Protein AF-A0A7Y6NSN7-F1 (afdb_monomer_lite)

pLDDT: mean 81.19, std 15.89, range [48.78, 97.88]

Organism: NCBI:txid2742824

Secondary structure (DSSP, 8-state):
-EE-SSEEEEEEEETTEEEEEEEEES-HHHHHHHHHHH--TTPEEEEE--S-HHHHHHHHGGGSSEEEEE-HHHHHHHHHHHHHHHHHHTT---PPPP-

Sequence (99 aa):
MDVHRNFAQVAILDGGLVKDHGRFVMEREAVLAFANKVLTPEDDVVLEATGNTAIIVRLLTPFVRRVVIANPLQVRAIAWAKVKTDKIDAATLEPAPLV

Structure (mmCIF, N/CA/C/O backbone):
data_AF-A0A7Y6NSN7-F1
#
_entry.id   AF-A0A7Y6NSN7-F1
#
loop_
_atom_site.group_PDB
_atom_site.id
_atom_site.type_symbol
_atom_site.label_atom_id
_atom_site.label_alt_id
_atom_site.label_comp_id
_atom_site.label_asym_id
_atom_site.label_entity_id
_atom_site.label_seq_id
_atom_site.pdbx_PDB_ins_code
_atom_site.Cartn_x
_atom_site.Cartn_y
_atom_site.Cartn_z
_atom_site.occupancy
_atom_site.B_iso_or_equiv
_atom_site.auth_seq_id
_atom_site.auth_comp_id
_atom_site.auth_asym_id
_atom_site.auth_atom_id
_atom_site.pdbx_PDB_model_num
ATOM 1 N N . MET A 1 1 ? -3.359 -1.662 -2.494 1.00 88.88 1 MET A N 1
ATOM 2 C CA . MET A 1 1 ? -2.313 -1.245 -3.441 1.00 88.88 1 MET A CA 1
ATOM 3 C C . MET A 1 1 ? -2.388 -2.170 -4.631 1.00 88.88 1 MET A C 1
ATOM 5 O O . MET A 1 1 ? -2.292 -3.382 -4.449 1.00 88.88 1 MET A O 1
ATOM 9 N N . ASP A 1 2 ? -2.597 -1.597 -5.806 1.00 87.19 2 ASP A N 1
ATOM 10 C CA . ASP A 1 2 ? -2.447 -2.313 -7.068 1.00 87.19 2 ASP A CA 1
ATOM 11 C C . ASP A 1 2 ? -0.993 -2.157 -7.516 1.00 87.19 2 ASP A C 1
ATOM 13 O O . ASP A 1 2 ? -0.469 -1.041 -7.579 1.00 87.19 2 ASP A O 1
ATOM 17 N N . VAL A 1 3 ? -0.303 -3.277 -7.695 1.00 87.38 3 VAL A N 1
ATOM 18 C CA . VAL A 1 3 ? 1.128 -3.309 -7.987 1.00 87.38 3 VAL A CA 1
ATOM 19 C C . VAL A 1 3 ? 1.302 -3.659 -9.456 1.00 87.38 3 VAL A C 1
ATOM 21 O O . VAL A 1 3 ? 0.852 -4.695 -9.929 1.00 87.38 3 VAL A O 1
ATOM 24 N N . HIS A 1 4 ? 2.037 -2.832 -10.184 1.00 86.12 4 HIS A N 1
ATOM 25 C CA . HIS A 1 4 ? 2.469 -3.124 -11.544 1.00 86.12 4 HIS A CA 1
ATOM 26 C C . HIS A 1 4 ? 3.989 -3.248 -11.592 1.00 86.12 4 HIS A C 1
ATOM 28 O O . HIS A 1 4 ? 4.696 -2.967 -10.626 1.00 86.12 4 HIS A O 1
ATOM 34 N N . ARG A 1 5 ? 4.523 -3.626 -12.759 1.00 84.19 5 ARG A N 1
ATOM 35 C CA . ARG A 1 5 ? 5.970 -3.808 -12.952 1.00 84.19 5 ARG A CA 1
ATOM 36 C C . ARG A 1 5 ? 6.796 -2.577 -12.546 1.00 84.19 5 ARG A C 1
ATOM 38 O O . ARG A 1 5 ? 7.867 -2.740 -11.978 1.00 84.19 5 ARG A O 1
ATOM 45 N N . ASN A 1 6 ? 6.305 -1.372 -12.846 1.00 88.81 6 ASN A N 1
ATOM 46 C CA . ASN A 1 6 ? 7.080 -0.132 -12.713 1.00 88.81 6 ASN A CA 1
ATOM 47 C C . ASN A 1 6 ? 6.504 0.849 -11.684 1.00 88.81 6 ASN A C 1
ATOM 49 O O . ASN A 1 6 ? 7.177 1.811 -11.322 1.00 88.81 6 ASN A O 1
ATOM 53 N N . PHE A 1 7 ? 5.267 0.650 -11.232 1.00 91.06 7 PHE A N 1
ATOM 54 C CA . PHE A 1 7 ? 4.607 1.550 -10.289 1.00 91.06 7 PHE A CA 1
ATOM 55 C C . PHE A 1 7 ? 3.572 0.804 -9.447 1.00 91.06 7 PHE A C 1
ATOM 57 O O . PHE A 1 7 ? 3.081 -0.243 -9.862 1.00 91.06 7 PHE A O 1
ATOM 64 N N . ALA A 1 8 ? 3.226 1.365 -8.294 1.00 91.44 8 ALA A N 1
ATOM 65 C CA . ALA A 1 8 ? 2.066 0.959 -7.514 1.00 91.44 8 ALA A CA 1
ATOM 66 C C . ALA A 1 8 ? 1.056 2.105 -7.448 1.00 91.44 8 ALA A C 1
ATOM 68 O O . ALA A 1 8 ? 1.451 3.256 -7.263 1.00 91.44 8 ALA A O 1
ATOM 69 N N . GLN A 1 9 ? -0.230 1.783 -7.579 1.00 92.31 9 GLN A N 1
ATOM 70 C CA . GLN A 1 9 ? -1.348 2.680 -7.292 1.00 92.31 9 GLN A CA 1
ATOM 71 C C . GLN A 1 9 ? -1.874 2.402 -5.881 1.00 92.31 9 GLN A C 1
ATOM 73 O O . GLN A 1 9 ? -2.075 1.248 -5.478 1.00 92.31 9 GLN A O 1
ATOM 78 N N . VAL A 1 10 ? -2.128 3.463 -5.120 1.00 92.38 10 VAL A N 1
ATOM 79 C CA . VAL A 1 10 ? -2.559 3.371 -3.727 1.00 92.38 10 VAL A CA 1
ATOM 80 C C . VAL A 1 10 ? -3.891 4.079 -3.536 1.00 92.38 10 VAL A C 1
ATOM 82 O O . VAL A 1 10 ? -4.047 5.250 -3.861 1.00 92.38 10 VAL A O 1
ATOM 85 N N . ALA A 1 11 ? -4.832 3.360 -2.935 1.00 91.00 11 ALA A N 1
ATOM 86 C CA . ALA A 1 11 ? -6.022 3.929 -2.331 1.00 91.00 11 ALA A CA 1
ATOM 87 C C . ALA A 1 11 ? -5.977 3.638 -0.829 1.00 91.00 11 ALA A C 1
ATOM 89 O O . ALA A 1 11 ? -5.570 2.542 -0.427 1.00 91.00 11 ALA A O 1
ATOM 90 N N . ILE A 1 12 ? -6.390 4.611 -0.025 1.00 91.12 12 ILE A N 1
ATOM 91 C CA . ILE A 1 12 ? -6.467 4.510 1.433 1.00 91.12 12 ILE A CA 1
ATOM 92 C C . ILE A 1 12 ? -7.941 4.479 1.816 1.00 91.12 12 ILE A C 1
ATOM 94 O O . ILE A 1 12 ? -8.723 5.298 1.337 1.00 91.12 12 ILE A O 1
ATOM 98 N N . LEU A 1 13 ? -8.313 3.522 2.661 1.00 87.19 13 LEU A N 1
ATOM 99 C CA . LEU A 1 13 ? -9.628 3.460 3.284 1.00 87.19 13 LEU A CA 1
ATOM 100 C C . LEU A 1 13 ? -9.480 3.904 4.737 1.00 87.19 13 LEU A C 1
ATOM 102 O O . LEU A 1 13 ? -8.835 3.209 5.515 1.00 87.19 13 LEU A O 1
ATOM 106 N N . ASP A 1 14 ? -10.087 5.033 5.079 1.00 84.62 14 ASP A N 1
ATOM 107 C CA . ASP A 1 14 ? -10.029 5.639 6.409 1.00 84.62 14 ASP A CA 1
ATOM 108 C C . ASP A 1 14 ? -11.430 6.134 6.795 1.00 84.62 14 ASP A C 1
ATOM 110 O O . ASP A 1 14 ? -12.067 6.856 6.024 1.00 84.62 14 ASP A O 1
ATOM 114 N N . GLY A 1 15 ? -11.946 5.679 7.940 1.00 81.88 15 GLY A N 1
ATOM 115 C CA . GLY A 1 15 ? -13.312 5.972 8.394 1.00 81.88 15 GLY A CA 1
ATOM 116 C C . GLY A 1 15 ? -14.399 5.623 7.366 1.00 81.88 15 GLY A C 1
ATOM 117 O O . GLY A 1 15 ? -15.298 6.426 7.120 1.00 81.88 15 GLY A O 1
ATOM 118 N N . GLY A 1 16 ? -14.284 4.477 6.684 1.00 80.25 16 GLY A N 1
ATOM 119 C CA . GLY A 1 16 ? -15.213 4.068 5.622 1.00 80.25 16 GLY A CA 1
ATOM 120 C C . GLY A 1 16 ? -15.115 4.870 4.313 1.00 80.25 16 GLY A C 1
ATOM 121 O O . GLY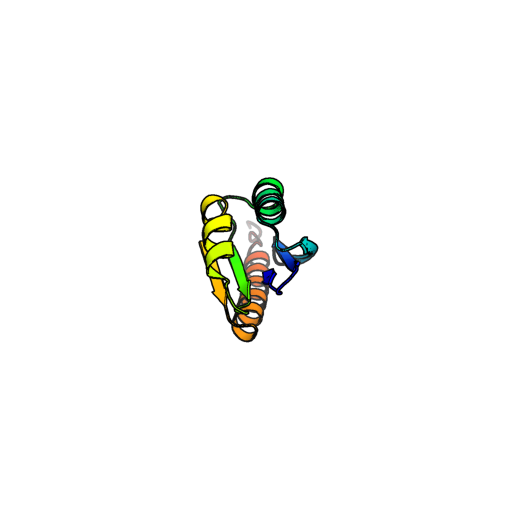 A 1 16 ? -15.852 4.584 3.365 1.00 80.25 16 GLY A O 1
ATOM 122 N N . LEU A 1 17 ? -14.214 5.855 4.222 1.00 79.38 17 LEU A N 1
ATOM 123 C CA . LEU A 1 17 ? -14.014 6.692 3.041 1.00 79.38 17 LEU A CA 1
ATOM 124 C C . LEU A 1 17 ? -12.766 6.264 2.275 1.00 79.38 17 LEU A C 1
ATOM 126 O O . LEU A 1 17 ? -11.663 6.211 2.816 1.00 79.38 17 LEU A O 1
ATOM 130 N N . VAL A 1 18 ? -12.944 5.998 0.982 1.00 83.75 18 VAL A N 1
ATOM 131 C CA . VAL A 1 18 ? -11.834 5.701 0.075 1.00 83.75 18 VAL A CA 1
ATOM 132 C C . VAL A 1 18 ? -11.282 7.007 -0.483 1.00 83.75 18 VAL A C 1
ATOM 134 O O . VAL A 1 18 ? -12.015 7.785 -1.094 1.00 83.75 18 VAL A O 1
ATOM 137 N N . LYS A 1 19 ? -9.982 7.228 -0.301 1.00 88.06 19 LYS A N 1
ATOM 138 C CA . LYS A 1 19 ? -9.230 8.354 -0.859 1.00 88.06 19 LYS A CA 1
ATOM 139 C C . LYS A 1 19 ? -8.159 7.818 -1.802 1.00 88.06 19 LYS A C 1
ATOM 141 O O . LYS A 1 19 ? -7.447 6.872 -1.460 1.00 88.06 19 LYS A O 1
ATOM 146 N N . ASP A 1 20 ? -8.040 8.424 -2.979 1.00 90.44 20 ASP A N 1
ATOM 147 C CA . ASP A 1 20 ? -6.893 8.170 -3.847 1.00 90.44 20 ASP A CA 1
ATOM 148 C C . ASP A 1 20 ? -5.650 8.831 -3.240 1.00 90.44 20 ASP A C 1
ATOM 150 O O . ASP A 1 20 ? -5.651 10.029 -2.960 1.00 90.44 20 ASP A O 1
ATOM 154 N N . HIS A 1 21 ? -4.607 8.040 -3.006 1.00 93.06 21 HIS A N 1
ATOM 155 C CA . HIS A 1 21 ? -3.312 8.543 -2.554 1.00 93.06 21 HIS A CA 1
ATOM 156 C C . HIS A 1 21 ? -2.374 8.825 -3.738 1.00 93.06 21 HIS A C 1
ATOM 158 O O . HIS A 1 21 ? -1.420 9.592 -3.611 1.00 93.06 21 HIS A O 1
ATOM 164 N N . GLY A 1 22 ? -2.649 8.232 -4.902 1.00 93.88 22 GLY A N 1
ATOM 165 C CA . GLY A 1 22 ? -1.834 8.342 -6.101 1.00 93.88 22 GLY A CA 1
ATOM 166 C C . GLY A 1 22 ? -0.895 7.156 -6.304 1.00 93.88 22 GLY A C 1
ATOM 167 O O . GLY A 1 22 ? -1.089 6.055 -5.779 1.00 93.88 22 GLY A O 1
ATOM 168 N N . ARG A 1 23 ? 0.137 7.388 -7.117 1.00 95.50 23 ARG A N 1
ATOM 169 C CA . ARG A 1 23 ? 1.079 6.361 -7.571 1.00 95.50 23 ARG A CA 1
ATOM 170 C C . ARG A 1 23 ? 2.519 6.698 -7.224 1.00 95.50 23 ARG A C 1
ATOM 172 O O . ARG A 1 23 ? 2.899 7.867 -7.230 1.00 95.50 23 ARG A O 1
ATOM 179 N N . PHE A 1 24 ? 3.338 5.671 -7.033 1.00 95.06 24 PHE A N 1
ATOM 180 C CA . PHE A 1 24 ? 4.786 5.811 -6.880 1.00 95.06 24 PHE A CA 1
ATOM 181 C C . PHE A 1 24 ? 5.533 4.716 -7.652 1.00 95.06 24 PHE A C 1
ATOM 183 O O . PHE A 1 24 ? 4.966 3.672 -7.976 1.00 95.06 24 PHE A O 1
ATOM 190 N N . VAL A 1 25 ? 6.798 4.974 -7.990 1.00 94.69 25 VAL A N 1
ATOM 191 C CA . VAL A 1 25 ? 7.647 4.044 -8.754 1.00 94.69 25 VAL A CA 1
ATOM 192 C C . VAL A 1 25 ? 8.013 2.808 -7.932 1.00 94.69 25 VAL A C 1
ATOM 194 O O . VAL A 1 25 ? 8.250 2.908 -6.732 1.00 94.69 25 VAL A O 1
ATOM 197 N N . MET A 1 26 ? 8.112 1.638 -8.566 1.00 90.75 26 MET A N 1
ATOM 198 C CA . MET A 1 26 ? 8.481 0.381 -7.894 1.00 90.75 26 MET A CA 1
ATOM 199 C C . MET A 1 26 ? 9.992 0.253 -7.646 1.00 90.75 26 MET A C 1
ATOM 201 O O . MET A 1 26 ? 10.626 -0.738 -8.002 1.00 90.75 26 MET A O 1
ATOM 205 N N . GLU A 1 27 ? 10.562 1.261 -6.989 1.00 93.38 27 GLU A N 1
ATOM 206 C CA . GLU A 1 27 ? 11.935 1.277 -6.491 1.00 93.38 27 GLU A CA 1
ATOM 207 C C . GLU A 1 27 ? 11.942 1.137 -4.969 1.00 93.38 27 GLU A C 1
ATOM 209 O O . GLU A 1 27 ? 11.071 1.668 -4.278 1.00 93.38 27 GLU A O 1
ATOM 214 N N . ARG A 1 28 ? 12.947 0.440 -4.427 1.00 93.19 28 ARG A N 1
ATOM 215 C CA . ARG A 1 28 ? 13.045 0.147 -2.987 1.00 93.19 28 ARG A CA 1
ATOM 216 C C . ARG A 1 28 ? 12.885 1.396 -2.118 1.00 93.19 28 ARG A C 1
ATOM 218 O O . ARG A 1 28 ? 12.116 1.374 -1.162 1.00 93.19 28 ARG A O 1
ATOM 225 N N . GLU A 1 29 ? 13.586 2.469 -2.465 1.00 96.31 29 GLU A N 1
ATOM 226 C CA . GLU A 1 29 ? 13.570 3.710 -1.687 1.00 96.31 29 GLU A CA 1
ATOM 227 C C . GLU A 1 29 ? 12.224 4.435 -1.778 1.00 96.31 29 GLU A C 1
ATOM 229 O O . GLU A 1 29 ? 11.757 4.981 -0.782 1.00 96.31 29 GLU A O 1
ATOM 234 N N . ALA A 1 30 ? 11.539 4.369 -2.923 1.00 96.12 30 ALA A N 1
ATOM 235 C CA . ALA A 1 30 ? 10.191 4.915 -3.061 1.00 96.12 30 ALA A CA 1
ATOM 236 C C . ALA A 1 30 ? 9.167 4.126 -2.224 1.00 96.12 30 ALA A C 1
ATOM 238 O O . ALA A 1 30 ? 8.340 4.731 -1.543 1.00 96.12 30 ALA A O 1
ATOM 239 N N . VAL A 1 31 ? 9.266 2.789 -2.203 1.00 94.94 31 VAL A N 1
ATOM 240 C CA . VAL A 1 31 ? 8.427 1.926 -1.349 1.00 94.94 31 VAL A CA 1
ATOM 241 C C . VAL A 1 31 ? 8.651 2.246 0.132 1.00 94.94 31 VAL A C 1
ATOM 243 O O . VAL A 1 31 ? 7.688 2.386 0.882 1.00 94.94 31 VAL A O 1
ATOM 246 N N . LEU A 1 32 ? 9.908 2.390 0.563 1.00 96.94 32 LEU A N 1
ATOM 247 C CA . LEU A 1 32 ? 10.234 2.724 1.953 1.00 96.94 32 LEU A CA 1
ATOM 248 C C . LEU A 1 32 ? 9.813 4.148 2.321 1.00 96.94 32 LEU A C 1
ATOM 250 O O . LEU A 1 32 ? 9.331 4.367 3.430 1.00 96.94 32 LEU A O 1
ATOM 254 N N . ALA A 1 33 ? 9.958 5.112 1.411 1.00 97.56 33 ALA A N 1
ATOM 255 C CA . ALA A 1 33 ? 9.491 6.475 1.631 1.00 97.56 33 ALA A CA 1
ATOM 256 C C . ALA A 1 33 ? 7.968 6.524 1.795 1.00 97.56 33 ALA A C 1
ATOM 258 O O . ALA A 1 33 ? 7.484 7.220 2.683 1.00 97.56 33 ALA A O 1
ATOM 259 N N . PHE A 1 34 ? 7.224 5.766 0.984 1.00 96.31 34 PHE A N 1
ATOM 260 C CA . PHE A 1 34 ? 5.784 5.587 1.160 1.00 96.31 34 PHE A CA 1
ATOM 261 C C . PHE A 1 34 ? 5.472 4.975 2.531 1.00 96.31 34 PHE A C 1
ATOM 263 O O . PHE A 1 34 ? 4.713 5.561 3.300 1.00 96.31 34 PHE A O 1
ATOM 270 N N . ALA A 1 35 ? 6.117 3.856 2.876 1.00 96.44 35 ALA A N 1
ATOM 271 C CA . ALA A 1 35 ? 5.866 3.158 4.133 1.00 96.44 35 ALA A CA 1
ATOM 272 C C . ALA A 1 35 ? 6.113 4.041 5.366 1.00 96.44 35 ALA A C 1
ATOM 274 O O . ALA A 1 35 ? 5.281 4.085 6.260 1.00 96.44 35 ALA A O 1
ATOM 275 N N . ASN A 1 36 ? 7.208 4.804 5.383 1.00 97.38 36 ASN A N 1
ATOM 276 C CA . ASN A 1 36 ? 7.549 5.683 6.506 1.00 97.38 36 ASN A CA 1
ATOM 277 C C . ASN A 1 36 ? 6.650 6.921 6.626 1.00 97.38 36 ASN A C 1
ATOM 279 O O . ASN A 1 36 ? 6.469 7.436 7.723 1.00 97.38 36 ASN A O 1
ATOM 283 N N . LYS A 1 37 ? 6.176 7.471 5.502 1.00 96.75 37 LYS A N 1
ATOM 284 C CA . LYS A 1 37 ? 5.458 8.757 5.493 1.00 96.75 37 LYS A CA 1
ATOM 285 C C . LYS A 1 37 ? 3.947 8.608 5.592 1.00 96.75 37 LYS A C 1
ATOM 287 O O . LYS A 1 37 ? 3.282 9.585 5.923 1.00 96.75 37 LYS A O 1
ATOM 292 N N . VAL A 1 38 ? 3.420 7.447 5.213 1.00 96.44 38 VAL A N 1
ATOM 293 C CA . VAL A 1 38 ? 1.983 7.264 4.987 1.00 96.44 38 VAL A CA 1
ATOM 294 C C . VAL A 1 38 ? 1.388 6.192 5.886 1.00 96.44 38 VAL A C 1
ATOM 296 O O . VAL A 1 38 ? 0.246 6.353 6.298 1.00 96.44 38 VAL A O 1
ATOM 299 N N . LEU A 1 39 ? 2.127 5.118 6.174 1.00 96.44 39 LEU A N 1
ATOM 300 C CA . LEU A 1 39 ? 1.598 3.976 6.915 1.00 96.44 39 LEU A CA 1
ATOM 301 C C . LEU A 1 39 ? 1.859 4.101 8.416 1.00 96.44 39 LEU A C 1
ATOM 303 O O . LEU A 1 39 ? 2.854 4.696 8.837 1.00 96.44 39 LEU A O 1
ATOM 307 N N . THR A 1 40 ? 0.998 3.471 9.209 1.00 96.69 40 THR A N 1
ATOM 308 C CA . THR A 1 40 ? 1.179 3.288 10.650 1.00 96.69 40 THR A CA 1
ATOM 309 C C . THR A 1 40 ? 1.184 1.803 11.033 1.00 96.69 40 THR A C 1
ATOM 311 O O . THR A 1 40 ? 0.646 0.965 10.298 1.00 96.69 40 THR A O 1
ATOM 314 N N . PRO A 1 41 ? 1.745 1.444 12.206 1.00 97.50 41 PRO A N 1
ATOM 315 C CA . PRO A 1 41 ? 1.753 0.063 12.695 1.00 97.50 41 PRO A CA 1
ATOM 316 C C . PRO A 1 41 ? 0.366 -0.582 12.843 1.00 97.50 41 PRO A C 1
ATOM 318 O O . PRO A 1 41 ? 0.273 -1.801 12.951 1.00 97.50 41 PRO A O 1
ATOM 321 N N . GLU A 1 42 ? -0.711 0.201 12.842 1.00 95.06 42 GLU A N 1
ATOM 322 C CA . GLU A 1 42 ? -2.098 -0.257 12.947 1.00 95.06 42 GLU A CA 1
ATOM 323 C C . GLU A 1 42 ? -2.723 -0.605 11.586 1.00 95.06 42 GLU A C 1
ATOM 325 O O . GLU A 1 42 ? -3.749 -1.296 11.538 1.00 95.06 42 GLU A O 1
ATOM 330 N N . ASP A 1 43 ? -2.102 -0.179 10.484 1.00 94.31 43 ASP A N 1
ATOM 331 C CA . ASP A 1 43 ? -2.654 -0.341 9.145 1.00 94.31 43 ASP A CA 1
ATOM 332 C C . ASP A 1 43 ? -2.681 -1.803 8.682 1.00 94.31 43 ASP A C 1
ATOM 334 O O . ASP A 1 43 ? -1.792 -2.614 8.958 1.00 94.31 43 ASP A O 1
ATOM 338 N N . ASP A 1 44 ? -3.703 -2.134 7.889 1.00 93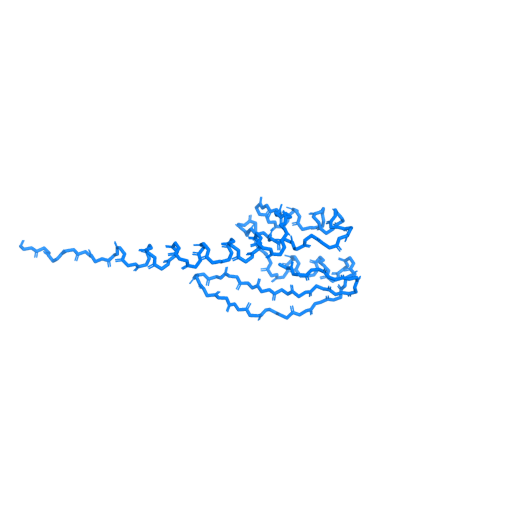.50 44 ASP A N 1
ATOM 339 C CA . ASP A 1 44 ? -3.728 -3.346 7.073 1.00 93.50 44 ASP A CA 1
ATOM 340 C C . ASP A 1 44 ? -3.433 -2.975 5.617 1.00 93.50 44 ASP A C 1
ATOM 342 O O . ASP A 1 44 ? -4.227 -2.277 4.981 1.00 93.50 44 ASP A O 1
ATOM 346 N N . VAL A 1 45 ? -2.364 -3.518 5.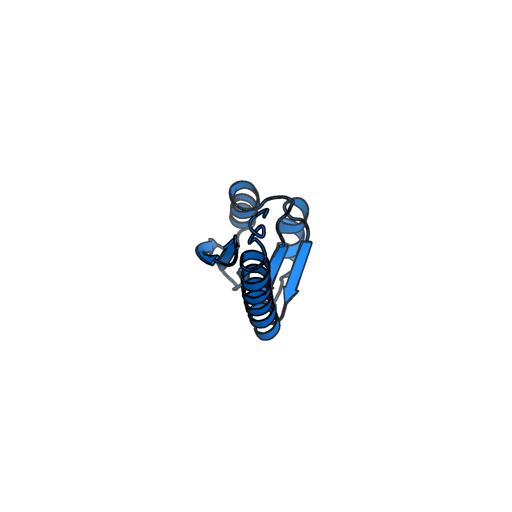037 1.00 92.56 45 VAL A N 1
ATOM 347 C CA . VAL A 1 45 ? -2.068 -3.316 3.612 1.00 92.56 45 VAL A CA 1
ATOM 348 C C . VAL A 1 45 ? -2.565 -4.501 2.804 1.00 92.56 45 VAL A C 1
ATOM 350 O O . VAL A 1 45 ? -2.160 -5.635 3.040 1.00 92.56 45 VAL A O 1
ATOM 353 N N . VAL A 1 46 ? -3.399 -4.241 1.798 1.00 90.69 46 VAL A N 1
ATOM 354 C CA . VAL A 1 46 ? -3.818 -5.253 0.820 1.00 90.69 46 VAL A CA 1
ATOM 355 C C . VAL A 1 46 ? -3.068 -5.031 -0.492 1.00 90.69 46 VAL A C 1
ATOM 357 O O . VAL A 1 46 ? -3.113 -3.929 -1.041 1.00 90.69 46 VAL A O 1
ATOM 360 N N . LEU A 1 47 ? -2.390 -6.060 -0.999 1.00 90.12 47 LEU A N 1
ATOM 361 C CA . LEU A 1 47 ? -1.662 -6.057 -2.270 1.00 90.12 47 LEU A CA 1
ATOM 362 C C . LEU A 1 47 ? -2.401 -6.903 -3.309 1.00 90.12 47 LEU A C 1
ATOM 364 O O . LEU A 1 47 ? -2.741 -8.054 -3.032 1.00 90.12 47 LEU A O 1
ATOM 368 N N . GLU A 1 48 ? -2.603 -6.353 -4.505 1.00 86.50 48 GLU A N 1
ATOM 369 C CA . GLU A 1 48 ? -3.093 -7.112 -5.657 1.00 86.50 48 GLU A CA 1
ATOM 370 C C . GLU A 1 48 ? -2.005 -8.071 -6.178 1.00 86.50 48 GLU A C 1
ATOM 372 O O . GLU A 1 48 ? -0.842 -7.697 -6.346 1.00 86.50 48 GLU A O 1
ATOM 377 N N . ALA A 1 49 ? -2.357 -9.344 -6.370 1.00 66.38 49 ALA A N 1
ATOM 378 C CA . ALA A 1 49 ? -1.413 -10.409 -6.712 1.00 66.38 49 ALA A CA 1
ATOM 379 C C . ALA A 1 49 ? -1.018 -10.409 -8.205 1.00 66.38 49 ALA A C 1
ATOM 381 O O . ALA A 1 49 ? -1.582 -11.149 -9.008 1.00 66.38 49 ALA A O 1
ATOM 382 N N . THR A 1 50 ? -0.003 -9.629 -8.569 1.00 66.06 50 THR A N 1
ATOM 383 C CA . THR A 1 50 ? 0.509 -9.483 -9.948 1.00 66.06 50 THR A CA 1
ATOM 384 C C . THR A 1 50 ? 2.035 -9.670 -10.016 1.00 66.06 50 THR A C 1
ATOM 386 O O . THR A 1 50 ? 2.770 -8.798 -10.454 1.00 66.06 50 THR A O 1
ATOM 389 N N . GLY A 1 51 ? 2.549 -10.840 -9.617 1.00 65.00 51 GLY A N 1
ATOM 390 C CA . GLY A 1 51 ? 3.963 -11.219 -9.816 1.00 65.00 51 GLY A CA 1
ATOM 391 C C . GLY A 1 51 ? 4.999 -10.480 -8.938 1.00 65.00 51 GLY A C 1
ATOM 392 O O . GLY A 1 51 ? 5.008 -9.265 -8.812 1.00 65.00 51 GLY A O 1
ATOM 393 N N . ASN A 1 52 ? 5.920 -11.238 -8.328 1.00 67.19 52 ASN A N 1
ATOM 394 C CA . ASN A 1 52 ? 6.986 -10.782 -7.409 1.00 67.19 52 ASN A CA 1
ATOM 395 C C . ASN A 1 52 ? 6.550 -9.873 -6.232 1.00 67.19 52 ASN A C 1
ATOM 397 O O . ASN A 1 52 ? 7.289 -9.002 -5.772 1.00 67.19 52 ASN A O 1
ATOM 401 N N . THR A 1 53 ? 5.369 -10.133 -5.670 1.00 80.06 53 THR A N 1
ATOM 402 C CA . THR A 1 53 ? 4.830 -9.430 -4.491 1.00 80.06 53 THR A CA 1
ATOM 403 C C . THR A 1 53 ? 5.656 -9.667 -3.214 1.00 80.06 53 THR A C 1
ATOM 405 O O . THR A 1 53 ? 5.618 -8.860 -2.288 1.00 80.06 53 THR A O 1
ATOM 408 N N . ALA A 1 54 ? 6.454 -10.741 -3.160 1.00 85.81 54 ALA A N 1
ATOM 409 C CA . ALA A 1 54 ? 7.218 -11.140 -1.974 1.00 85.81 54 ALA A CA 1
ATOM 410 C C . ALA A 1 54 ? 8.208 -10.067 -1.482 1.00 85.81 54 ALA A C 1
ATOM 412 O O . ALA A 1 54 ? 8.375 -9.889 -0.275 1.00 85.81 54 ALA A O 1
ATOM 413 N N . ILE A 1 55 ? 8.852 -9.331 -2.394 1.00 88.75 55 ILE A N 1
ATOM 414 C CA . ILE A 1 55 ? 9.783 -8.255 -2.017 1.00 88.75 55 ILE A CA 1
ATOM 415 C C . ILE A 1 55 ? 9.025 -7.107 -1.345 1.00 88.75 55 ILE A C 1
ATOM 417 O O . ILE A 1 55 ? 9.458 -6.609 -0.308 1.00 88.75 55 ILE A O 1
ATOM 421 N N . ILE A 1 56 ? 7.872 -6.728 -1.894 1.00 90.25 56 ILE A N 1
ATOM 422 C CA . ILE A 1 56 ? 7.044 -5.633 -1.375 1.00 90.25 56 ILE A CA 1
ATOM 423 C C . ILE A 1 56 ? 6.516 -5.987 0.009 1.00 90.25 56 ILE A C 1
ATOM 425 O O . ILE A 1 56 ? 6.630 -5.186 0.929 1.00 90.25 56 ILE A O 1
ATOM 429 N N . VAL A 1 57 ? 6.023 -7.215 0.187 1.00 92.31 57 VAL A N 1
ATOM 430 C CA . VAL A 1 57 ? 5.585 -7.716 1.497 1.00 92.31 57 VAL A CA 1
ATOM 431 C C . VAL A 1 57 ? 6.691 -7.544 2.533 1.00 92.31 57 VAL A C 1
ATOM 433 O O . VAL A 1 57 ? 6.445 -6.978 3.595 1.00 92.31 57 VAL A O 1
ATOM 436 N N . ARG A 1 58 ? 7.922 -7.963 2.217 1.00 93.62 58 ARG A N 1
ATOM 437 C CA . ARG A 1 58 ? 9.064 -7.840 3.139 1.00 93.62 58 ARG A CA 1
ATOM 438 C C . ARG A 1 58 ? 9.412 -6.387 3.462 1.00 93.62 58 ARG A C 1
ATOM 440 O O . ARG A 1 58 ? 9.792 -6.118 4.594 1.00 93.62 58 ARG A O 1
ATOM 447 N N . LEU A 1 59 ? 9.293 -5.474 2.497 1.00 94.69 59 LEU A N 1
ATOM 448 C CA . LEU A 1 59 ? 9.558 -4.048 2.716 1.00 94.69 59 LEU A CA 1
ATOM 449 C C . LEU A 1 59 ? 8.485 -3.377 3.577 1.00 94.69 59 LEU A C 1
ATOM 451 O O . LEU A 1 59 ? 8.827 -2.511 4.372 1.00 94.69 59 LEU A O 1
ATOM 455 N N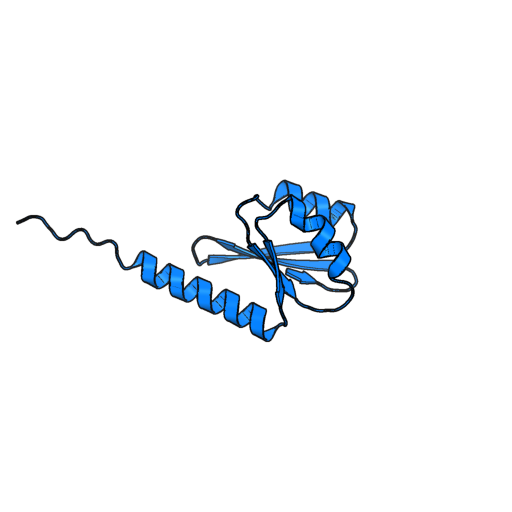 . LEU A 1 60 ? 7.215 -3.767 3.431 1.00 95.69 60 LEU A N 1
ATOM 456 C CA . LEU A 1 60 ? 6.100 -3.124 4.131 1.00 95.69 60 LEU A CA 1
ATOM 457 C C . LEU A 1 60 ? 5.819 -3.720 5.513 1.00 95.69 60 LEU A C 1
ATOM 459 O O . LEU A 1 60 ? 5.400 -2.988 6.399 1.00 95.69 60 LEU A O 1
ATOM 463 N N . THR A 1 61 ? 6.074 -5.017 5.720 1.00 96.69 61 THR A N 1
ATOM 464 C CA . THR A 1 61 ? 5.770 -5.726 6.984 1.00 96.69 61 THR A CA 1
ATOM 465 C C . THR A 1 61 ? 6.262 -5.009 8.252 1.00 96.69 61 THR A C 1
ATOM 467 O O . THR A 1 61 ? 5.514 -4.996 9.221 1.00 96.69 61 THR A O 1
ATOM 470 N N . PRO A 1 62 ? 7.455 -4.380 8.292 1.00 97.56 62 PRO A N 1
ATOM 471 C CA . PRO A 1 62 ? 7.912 -3.677 9.494 1.00 97.56 62 PRO A CA 1
ATOM 472 C C . PRO A 1 62 ? 7.103 -2.426 9.867 1.00 97.56 62 PRO A C 1
ATOM 474 O O . PRO A 1 62 ? 7.262 -1.925 10.975 1.00 97.56 62 PRO A O 1
ATOM 477 N N . PHE A 1 63 ? 6.289 -1.89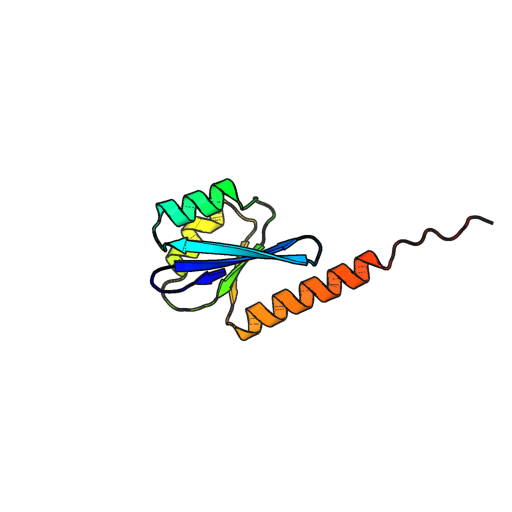6 8.951 1.00 97.88 63 PHE A N 1
ATOM 478 C CA . PHE A 1 63 ? 5.602 -0.610 9.104 1.00 97.88 63 PHE A CA 1
ATOM 479 C C . PHE A 1 63 ? 4.116 -0.745 9.423 1.00 97.88 63 PHE A C 1
ATOM 481 O O . PHE A 1 63 ? 3.485 0.263 9.708 1.00 97.88 63 PHE A O 1
ATOM 488 N N . VAL A 1 64 ? 3.552 -1.953 9.338 1.00 97.56 64 VAL A N 1
ATOM 489 C CA . VAL A 1 64 ? 2.100 -2.178 9.366 1.00 97.56 64 VAL A CA 1
ATOM 490 C C . VAL A 1 64 ? 1.738 -3.411 10.174 1.00 97.56 64 VAL A C 1
ATOM 492 O O . VAL A 1 64 ? 2.559 -4.308 10.361 1.00 97.56 64 VAL A O 1
ATOM 495 N N . ARG A 1 65 ? 0.473 -3.515 10.580 1.00 97.06 65 ARG A N 1
ATOM 496 C CA . ARG A 1 65 ? -0.025 -4.651 11.360 1.00 97.06 65 ARG A CA 1
ATOM 497 C C . ARG A 1 65 ? 0.067 -5.958 10.586 1.00 97.06 65 ARG A C 1
ATOM 499 O O . ARG A 1 65 ? 0.405 -7.001 11.142 1.00 97.06 65 ARG A O 1
ATOM 506 N N . ARG A 1 66 ? -0.294 -5.918 9.301 1.00 94.12 66 ARG A N 1
ATOM 507 C CA . ARG A 1 66 ? -0.186 -7.056 8.379 1.00 94.12 66 ARG A CA 1
ATOM 508 C C . ARG A 1 66 ? -0.236 -6.618 6.923 1.00 94.12 66 ARG A C 1
ATOM 510 O O . ARG A 1 66 ? -0.877 -5.631 6.565 1.00 94.12 66 ARG A O 1
ATOM 517 N N . VAL A 1 67 ? 0.364 -7.449 6.077 1.00 92.94 67 VAL A N 1
ATOM 518 C CA . VA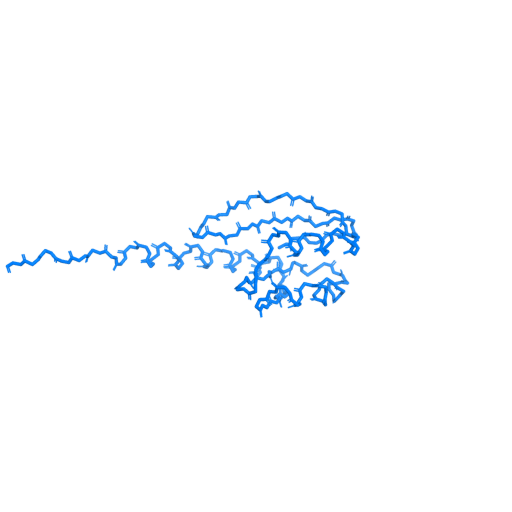L A 1 67 ? 0.245 -7.368 4.622 1.00 92.94 67 VAL A CA 1
ATOM 519 C C . VAL A 1 67 ? -0.543 -8.578 4.129 1.00 92.94 67 VAL A C 1
ATOM 521 O O . VAL A 1 67 ? -0.178 -9.720 4.400 1.00 92.94 67 VAL A O 1
ATOM 524 N N . VAL A 1 68 ? -1.629 -8.332 3.404 1.00 89.69 68 VAL A N 1
ATOM 525 C CA . VAL A 1 68 ? -2.497 -9.354 2.817 1.00 89.69 68 VAL A CA 1
ATOM 526 C C . VAL A 1 68 ? -2.311 -9.333 1.309 1.00 89.69 68 VAL A C 1
ATOM 528 O O . VAL A 1 68 ? -2.525 -8.309 0.668 1.00 89.69 68 VAL A O 1
ATOM 531 N N . ILE A 1 69 ? -1.936 -10.468 0.729 1.00 88.25 69 ILE A N 1
ATOM 532 C CA . ILE A 1 69 ? -1.960 -10.644 -0.724 1.00 88.25 69 ILE A CA 1
ATOM 533 C C . ILE A 1 69 ? -3.357 -11.128 -1.098 1.00 88.25 69 ILE A C 1
ATOM 535 O O . ILE A 1 69 ? -3.828 -12.133 -0.568 1.00 88.25 69 ILE A O 1
ATOM 539 N N . ALA A 1 70 ? -4.014 -10.414 -2.000 1.00 83.69 70 ALA A N 1
ATOM 540 C CA . ALA A 1 70 ? -5.358 -10.720 -2.452 1.00 83.69 70 ALA A CA 1
ATOM 541 C C . ALA A 1 70 ? -5.407 -10.701 -3.980 1.00 83.69 70 ALA A C 1
ATOM 543 O O . ALA A 1 70 ? -4.739 -9.905 -4.640 1.00 83.69 70 ALA A O 1
ATOM 544 N N . ASN A 1 71 ? -6.220 -11.580 -4.562 1.00 75.31 71 ASN A N 1
ATOM 545 C CA . ASN A 1 71 ? -6.567 -11.431 -5.970 1.00 75.31 71 ASN A CA 1
ATOM 546 C C . ASN A 1 71 ? -7.491 -10.199 -6.151 1.00 75.31 71 ASN A C 1
ATOM 548 O O . ASN A 1 71 ? -8.111 -9.748 -5.182 1.00 75.31 71 ASN A O 1
ATOM 552 N N . PRO A 1 72 ? -7.640 -9.657 -7.370 1.00 66.94 72 PRO A N 1
ATOM 553 C CA . PRO A 1 72 ? -8.390 -8.413 -7.591 1.00 66.94 72 PRO A CA 1
ATOM 554 C C . PRO A 1 72 ? -9.853 -8.487 -7.106 1.00 66.94 72 PRO A C 1
ATOM 556 O O . PRO A 1 72 ? -10.423 -7.504 -6.627 1.00 66.94 72 PRO A O 1
ATOM 559 N N . LEU A 1 73 ? -10.469 -9.676 -7.168 1.00 66.00 73 LEU A N 1
ATOM 560 C CA . LEU A 1 73 ? -11.825 -9.922 -6.664 1.00 66.00 73 LEU A CA 1
ATOM 561 C C . LEU A 1 73 ? -11.890 -9.844 -5.130 1.00 66.00 73 LEU A C 1
ATOM 563 O O . LEU A 1 73 ? -12.820 -9.252 -4.583 1.00 66.00 73 LEU A O 1
ATOM 567 N N . GLN A 1 74 ? -10.891 -10.388 -4.435 1.00 67.88 74 GLN A N 1
ATOM 568 C CA . GLN A 1 74 ? -10.764 -10.339 -2.979 1.00 67.88 74 GLN A CA 1
ATOM 569 C C . GLN A 1 74 ? -10.471 -8.923 -2.481 1.00 67.88 74 GLN A C 1
ATOM 571 O O . GLN A 1 74 ? -11.070 -8.505 -1.495 1.00 67.88 74 GLN A O 1
ATOM 576 N N . VAL A 1 75 ? -9.615 -8.159 -3.171 1.00 68.56 75 VAL A N 1
ATOM 577 C CA . VAL A 1 75 ? -9.347 -6.749 -2.829 1.00 68.56 75 VAL A CA 1
ATOM 578 C C . VAL A 1 75 ? -10.649 -5.950 -2.847 1.00 68.56 75 VAL A C 1
ATOM 580 O O . VAL A 1 75 ? -10.975 -5.268 -1.873 1.00 68.56 75 VAL A O 1
ATOM 583 N N . ARG A 1 76 ? -11.436 -6.087 -3.925 1.00 65.88 76 ARG A N 1
ATOM 584 C CA . ARG A 1 76 ? -12.743 -5.428 -4.044 1.00 65.88 76 ARG A CA 1
ATOM 585 C C . ARG A 1 76 ? -13.690 -5.882 -2.937 1.00 65.88 76 ARG A C 1
ATOM 587 O O . ARG A 1 76 ? -14.298 -5.034 -2.295 1.00 65.88 76 ARG A O 1
ATOM 594 N N . ALA A 1 77 ? -13.795 -7.185 -2.677 1.00 63.78 77 ALA A N 1
ATOM 595 C CA . ALA A 1 77 ? -14.666 -7.709 -1.625 1.00 63.78 77 ALA A CA 1
ATOM 596 C C . ALA A 1 77 ? -14.293 -7.188 -0.223 1.00 63.78 77 ALA A C 1
ATOM 598 O O . ALA A 1 77 ? -15.183 -6.808 0.532 1.00 63.78 77 ALA A O 1
ATOM 599 N N . ILE A 1 78 ? -12.999 -7.108 0.109 1.00 67.56 78 ILE A N 1
ATOM 600 C CA . ILE A 1 78 ? -12.510 -6.569 1.389 1.00 67.56 78 ILE A CA 1
ATOM 601 C C . ILE A 1 78 ? -12.833 -5.077 1.512 1.00 67.56 78 ILE A C 1
ATOM 603 O O . ILE A 1 78 ? -13.336 -4.647 2.550 1.00 67.56 78 ILE A O 1
ATOM 607 N N . ALA A 1 79 ? -12.581 -4.296 0.456 1.00 65.38 79 ALA A N 1
ATOM 608 C CA . ALA A 1 79 ? -12.900 -2.871 0.438 1.00 65.38 79 ALA A CA 1
ATOM 609 C C . ALA A 1 79 ? -14.408 -2.630 0.631 1.00 65.38 79 ALA A C 1
ATOM 611 O O . ALA A 1 79 ? -14.802 -1.818 1.463 1.00 65.38 79 ALA A O 1
ATOM 612 N N . TRP A 1 80 ? -15.257 -3.388 -0.070 1.00 62.97 80 TRP A N 1
ATOM 613 C CA . TRP A 1 80 ? -16.714 -3.307 0.080 1.00 62.97 80 TRP A CA 1
ATOM 614 C C . TRP A 1 80 ? -17.204 -3.755 1.459 1.00 62.97 80 TRP A C 1
ATOM 616 O O . TRP A 1 80 ? -18.104 -3.125 2.014 1.00 62.97 80 TRP A O 1
ATOM 626 N N . ALA A 1 81 ? -16.626 -4.822 2.019 1.00 61.16 81 ALA A N 1
ATOM 627 C CA . ALA A 1 81 ? -16.992 -5.321 3.338 1.00 61.16 81 ALA A CA 1
ATOM 628 C C . ALA A 1 81 ? -16.683 -4.288 4.425 1.00 61.16 81 ALA A C 1
ATOM 630 O O . ALA A 1 81 ? -17.591 -3.934 5.167 1.00 61.16 81 ALA A O 1
ATOM 631 N N . LYS A 1 82 ? -15.459 -3.736 4.465 1.00 60.84 82 LYS A N 1
ATOM 632 C CA . LYS A 1 82 ? -15.080 -2.719 5.463 1.00 60.84 82 LYS A CA 1
ATOM 633 C C . LYS A 1 82 ? -15.977 -1.475 5.395 1.00 60.84 82 LYS A C 1
ATOM 635 O O . LYS A 1 82 ? -16.499 -1.056 6.418 1.00 60.84 82 LYS A O 1
ATOM 640 N N . VAL A 1 83 ? -16.268 -0.964 4.193 1.00 62.16 83 VAL A N 1
ATOM 641 C CA . VAL A 1 83 ? -17.187 0.182 4.010 1.00 62.16 83 VAL A CA 1
ATOM 642 C C . VAL A 1 83 ? -18.597 -0.116 4.533 1.00 62.16 83 VAL A C 1
ATOM 644 O O . VAL A 1 83 ? -19.269 0.776 5.050 1.00 62.16 83 VAL A O 1
ATOM 647 N N . LYS A 1 84 ? -19.083 -1.352 4.375 1.00 58.41 84 LYS A N 1
ATOM 648 C CA . LYS A 1 84 ? -20.416 -1.736 4.852 1.00 58.41 84 LYS A CA 1
ATOM 649 C C . LYS A 1 84 ? -20.454 -1.895 6.373 1.00 58.41 84 LYS A C 1
ATOM 651 O O . LYS A 1 84 ? -21.454 -1.502 6.963 1.00 58.41 84 LYS A O 1
ATOM 656 N N . THR A 1 85 ? -19.404 -2.434 6.988 1.00 57.44 85 THR A N 1
ATOM 657 C CA . THR A 1 85 ? -19.328 -2.591 8.448 1.00 57.44 85 THR A CA 1
ATOM 658 C C . THR A 1 85 ? -19.221 -1.236 9.150 1.00 57.44 85 THR A C 1
ATOM 660 O O . THR A 1 85 ? -20.034 -0.959 10.024 1.00 57.44 85 THR A O 1
ATOM 663 N N . ASP A 1 86 ? -18.344 -0.336 8.683 1.00 59.12 86 ASP A N 1
ATOM 664 C CA . ASP A 1 86 ? -18.163 0.997 9.289 1.00 59.12 86 ASP A CA 1
ATOM 665 C C . ASP A 1 86 ? -19.454 1.837 9.248 1.00 59.12 86 ASP A C 1
ATOM 667 O O . ASP A 1 86 ? -19.769 2.571 10.183 1.00 59.12 86 ASP A O 1
ATOM 671 N N . LYS A 1 87 ? -20.251 1.708 8.177 1.00 56.25 87 LYS A N 1
ATOM 672 C CA . LYS A 1 87 ? -21.560 2.379 8.069 1.00 56.25 87 LYS A CA 1
ATOM 673 C C . LYS A 1 87 ? -22.601 1.844 9.052 1.00 56.25 87 LYS A C 1
ATOM 675 O O . LYS A 1 87 ? -23.493 2.596 9.431 1.00 56.25 87 LYS A O 1
ATOM 680 N N . ILE A 1 88 ? -22.533 0.562 9.410 1.00 58.69 88 ILE A N 1
ATOM 681 C CA . ILE A 1 88 ? -23.456 -0.048 10.377 1.00 58.69 88 ILE A CA 1
ATOM 682 C C . ILE A 1 88 ? -23.049 0.353 11.803 1.00 58.69 88 ILE A C 1
ATOM 684 O O . ILE A 1 88 ? -23.915 0.721 12.597 1.00 58.69 88 ILE A O 1
ATOM 688 N N . ASP A 1 89 ? -21.749 0.387 12.104 1.00 55.47 89 ASP A N 1
ATOM 689 C CA . ASP A 1 89 ? -21.248 0.811 13.417 1.00 55.47 89 ASP A CA 1
ATOM 690 C C . ASP A 1 89 ? -21.498 2.310 13.672 1.00 55.47 89 ASP A C 1
ATOM 692 O O . ASP A 1 89 ? -21.896 2.695 14.772 1.00 55.47 89 ASP A O 1
ATOM 696 N N . ALA A 1 90 ? -21.393 3.156 12.639 1.00 51.88 90 ALA A N 1
ATOM 697 C CA . ALA A 1 90 ? -21.716 4.583 12.730 1.00 51.88 90 ALA A CA 1
ATOM 698 C C . ALA A 1 90 ? -23.207 4.877 13.008 1.00 51.88 90 ALA A C 1
ATOM 700 O O . ALA A 1 90 ? -23.536 5.974 13.454 1.00 51.88 90 ALA A O 1
ATOM 701 N N . ALA A 1 91 ? -24.109 3.920 12.761 1.00 51.03 91 ALA A N 1
ATOM 702 C CA . ALA A 1 91 ? -25.549 4.078 12.979 1.00 51.03 91 ALA A CA 1
ATOM 703 C C . ALA A 1 91 ? -26.032 3.598 14.366 1.00 51.03 91 ALA A C 1
ATOM 705 O O . ALA A 1 91 ? -27.217 3.721 14.660 1.00 51.03 91 ALA A O 1
ATOM 706 N N . THR A 1 92 ? -25.151 3.068 15.228 1.00 50.00 92 THR A N 1
ATOM 707 C CA . THR A 1 92 ? -25.542 2.453 16.521 1.00 50.00 92 THR A CA 1
ATOM 708 C C . THR A 1 92 ? -25.264 3.349 17.745 1.00 50.00 92 THR A C 1
ATOM 710 O O . THR A 1 92 ? -25.202 2.878 18.876 1.00 50.00 92 THR A O 1
ATOM 713 N N . LEU A 1 93 ? -25.135 4.666 17.562 1.00 50.06 93 LEU A N 1
ATOM 714 C CA . LEU A 1 93 ? -24.978 5.630 18.661 1.00 50.06 93 LEU A CA 1
ATOM 715 C C . LEU A 1 93 ? -26.104 6.674 18.656 1.00 50.06 93 LEU A C 1
ATOM 717 O O . LEU A 1 93 ? -25.885 7.844 18.364 1.00 50.06 93 LEU A O 1
ATOM 721 N N . GLU A 1 94 ? -27.307 6.253 19.047 1.00 51.94 94 GLU A N 1
ATOM 722 C CA . GLU A 1 94 ? -28.246 7.151 19.727 1.00 51.94 94 GLU A CA 1
ATOM 723 C C . GLU A 1 94 ? -28.317 6.750 21.207 1.00 51.94 94 GLU A C 1
ATOM 725 O O . GLU A 1 94 ? -28.781 5.650 21.521 1.00 51.94 94 GLU A O 1
ATOM 730 N N . PRO A 1 95 ? -27.865 7.594 22.153 1.00 48.91 95 PRO A N 1
ATOM 731 C CA . PRO A 1 95 ? -28.253 7.422 23.539 1.00 48.91 95 PRO A CA 1
ATOM 732 C C . PRO A 1 95 ? -29.738 7.780 23.653 1.00 48.91 95 PRO A C 1
ATOM 734 O O . PRO A 1 95 ? -30.137 8.916 23.396 1.00 48.91 95 PRO A O 1
ATOM 737 N N . ALA A 1 96 ? -30.552 6.787 24.013 1.00 48.78 96 ALA A N 1
ATOM 738 C CA . ALA A 1 96 ? -31.966 6.968 24.315 1.00 48.78 96 ALA A CA 1
ATOM 739 C C . ALA A 1 96 ? -32.159 8.152 25.286 1.00 48.78 96 ALA A C 1
ATOM 741 O O . ALA A 1 96 ? -31.388 8.275 26.246 1.00 48.78 96 ALA A O 1
ATOM 742 N N . PRO A 1 97 ? -33.165 9.021 25.073 1.00 50.59 97 PRO A N 1
ATOM 743 C CA . PRO A 1 97 ? -33.429 10.108 25.998 1.00 50.59 97 PRO A CA 1
ATOM 744 C C . PRO A 1 97 ? -33.828 9.511 27.349 1.00 50.59 97 PRO A C 1
ATOM 746 O O . PRO A 1 97 ? -34.753 8.703 27.438 1.00 50.59 97 PRO A O 1
ATOM 749 N N . LEU A 1 98 ? -33.091 9.891 28.392 1.00 54.44 98 LEU A N 1
ATOM 750 C CA . LEU A 1 98 ? -33.455 9.609 29.775 1.00 54.44 98 LEU A CA 1
ATOM 751 C C . LEU A 1 98 ? -34.805 10.288 30.053 1.00 54.44 98 LEU A C 1
ATOM 753 O O . LEU A 1 98 ? -34.915 11.509 29.922 1.00 54.44 98 LEU A O 1
ATOM 757 N N . VAL A 1 99 ? -35.814 9.474 30.371 1.00 63.75 99 VAL A N 1
ATOM 758 C CA . VAL A 1 99 ? -37.109 9.893 30.933 1.00 63.75 99 VAL A CA 1
ATOM 759 C C . VAL A 1 99 ? -36.991 10.201 32.417 1.00 63.75 99 VAL A C 1
ATOM 761 O O . VAL A 1 99 ? -36.178 9.531 33.094 1.00 63.75 99 VAL A O 1
#

Radius of gyration: 16.28 Å; chains: 1; bounding box: 51×22×44 Å

Foldseek 3Di:
DEDDPFKDWDWDQDLLDIDTPGMDTPDLVRLLVCLVPPAAQDDEAEYAPDPPCVVSQVSNVVGYVHYHYDHPVVVVVVSVVVSVVSVVVVPPDDDDDDD